Protein 5KRB (pdb70)

Sequence (156 aa):
QRTCLICGDRATGLHYGIISCEGCKGFFKRSISNKRVYRCSRDKNCVMSRKQRNRCQYCRLLKCLQMGMNRKAITCLICGDRATGLHYGIISCEGCKGFFKRSISNKRVYRCSRDKNCVMSRKQRNRCQYCRLLKCLQMGMNRKAIREDGMPGGRN

Solvent-accessible surface area: 10874 Å² total; per-residue (Å²): 180,169,79,4,75,4,9,45,29,149,16,76,33,121,31,55,51,18,18,0,3,90,27,0,71,19,9,0,85,141,2,24,44,100,176,131,146,28,216,14,109,182,113,107,124,33,94,28,34,101,116,75,17,74,175,12,91,56,8,9,23,53,63,0,62,132,73,40,6,76,124,178,74,84,110,6,84,3,8,51,34,199,20,84,29,126,29,47,58,20,62,0,5,88,28,0,71,20,9,0,84,137,2,26,48,94,179,114,142,34,200,11,82,142,128,134,127,31,103,21,37,137,156,61,31,115,161,8,87,56,8,10,26,88,55,0,68,131,59,40,7,68,148,181,26,18,89,171,85,58,22,95,54,64,231,162

Secondary structure (DSSP, 8-state):
--B-TTT-PBP-SEETTEE--HHHHHHHHHHHHTT-----SS-S----STTTGGG-HHHHHHHHHHHT--GGG-/--TTT-SPP-EEETTEEE-HHHHHHHHHHHHTT-----SSSS-----TTTGGG-HHHHHHHHHHHT--GGGS-SS---SS--

Organism: Mus musculus (NCBI:txid10090)

Radius of gyration: 20.78 Å; Cα contacts (8 Å, |Δi|>4): 211; chains: 2; bounding box: 50×29×51 Å

GO terms:
  GO:0001228 DNA-binding transcription activator activity, RNA polymerase II-specific (F, IDA)
  GO:0045944 positive regulation of transcription by RNA polymerase II (P, IDA)
  GO:0000978 RNA polymerase II cis-regulatory region sequence-specific DNA binding (F, IMP)
  GO:0001228 DNA-binding transcription activator activity, RNA polymerase II-specific (F, IMP)
  GO:0005515 protein binding (F, IPI)
  GO:0001217 DNA-binding transcription repressor activity (F, IDA)
  GO:2000741 positive regulation of mesenchymal stem cell differentiation (P, IDA)
  GO:0000122 negative regulation of transcription by RNA polymerase II (P, IDA)
  GO:0000978 RNA polymerase II cis-regulatory region sequence-specific DNA binding (F, IDA)
  GO:0005667 transcription regulator complex (C, IDA)
  GO:0000122 negative regulation of transcription by RNA polymerase II (P, IMP)
  GO:0042803 protein homodimerization activity (F, IDA)
  GO:0043565 sequence-specific DNA binding (F, IDA)
  GO:0007276 gamete generation (P, IEP)

Nearest PDB structures (foldseek):
  5krb-assembly1_B  TM=1.014E+00  e=1.081E-17  Mus musculus
  4cn2-assembly1_D  TM=9.896E-01  e=3.817E-12  Homo sapiens
  1by4-assembly2_D  TM=9.744E-01  e=3.540E-12  Homo sapiens
  8ifo-assembly1_A  TM=9.862E-01  e=1.041E-10  Homo sapiens
  3g6u-assembly1_B  TM=9.651E-01  e=2.982E-10  Rattus norvegicus

Structure (mmCIF, N/CA/C/O backbone):
data_5KRB
#
_entry.id   5KRB
#
_cell.length_a   53.649
_cell.length_b   69.469
_cell.length_c   84.536
_cell.angle_alpha   90.000
_cell.angle_beta   90.000
_cell.angle_gamma   90.000
#
_symmetry.space_group_name_H-M   'P 21 21 21'
#
loop_
_entity.id
_entity.type
_entity.pdbx_description
1 polymer "DNA (5'-D(*AP*GP*AP*GP*GP*TP*CP*AP*AP*GP*GP*CP*TP*AP*GP*A)-3')"
2 polymer 'Nuclear receptor subfamily 6 group A member 1'
3 polymer "DNA (5'-D(*TP*CP*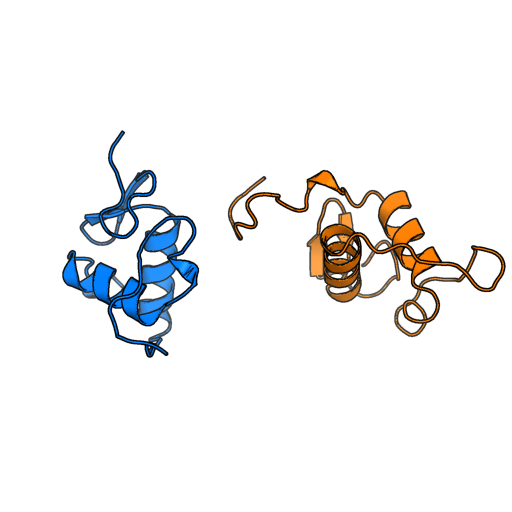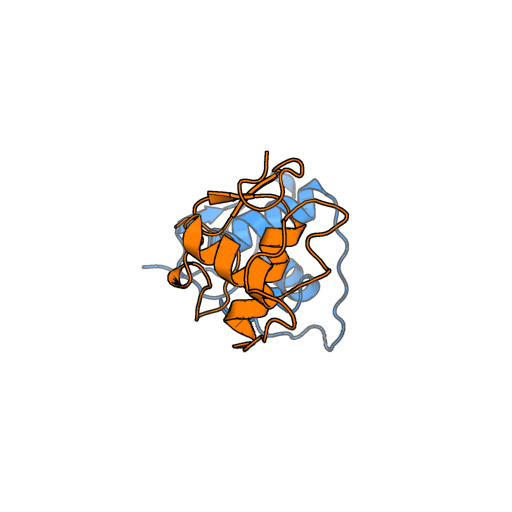TP*AP*GP*CP*CP*TP*TP*GP*AP*CP*CP*TP*CP*T)-3')"
4 non-polymer 'ZINC ION'
5 water water
#
loop_
_atom_site.group_PDB
_atom_site.id
_atom_site.type_symbol
_atom_site.label_atom_id
_atom_site.label_alt_id
_atom_site.label_comp_id
_atom_site.label_asym_id
_atom_site.label_entity_id
_atom_site.label_seq_id
_atom_site.pdbx_PDB_ins_code
_atom_site.Cartn_x
_atom_site.Cartn_y
_atom_site.Cartn_z
_atom_site.occupancy
_atom_site.B_iso_or_equiv
_atom_site.auth_seq_id
_atom_site.auth_comp_id
_atom_site.auth_asym_id
_atom_site.auth_atom_id
_atom_site.pdbx_PDB_model_num
ATOM 514 N N . GLN B 2 1 ? -6.687 -6.478 7.188 1.00 86.10 72 GLN B N 1
ATOM 515 C CA . GLN B 2 1 ? -5.235 -6.613 7.175 1.00 84.57 72 GLN B CA 1
ATOM 516 C C . GLN B 2 1 ? -4.677 -6.073 5.865 1.00 77.06 72 GLN B C 1
ATOM 517 O O . GLN B 2 1 ? -4.033 -6.796 5.103 1.00 72.94 72 GLN B O 1
ATOM 530 N N . ARG B 2 2 ? -4.928 -4.794 5.614 1.00 69.18 73 ARG B N 1
ATOM 531 C CA . ARG B 2 2 ? -4.545 -4.155 4.366 1.00 66.90 73 ARG B CA 1
ATOM 532 C C . ARG B 2 2 ? -3.152 -3.541 4.486 1.00 63.47 73 ARG B C 1
ATOM 533 O O . ARG B 2 2 ? -2.621 -3.350 5.584 1.00 61.12 73 ARG B O 1
ATOM 554 N N . THR B 2 3 ? -2.558 -3.235 3.333 1.00 59.05 74 THR B N 1
ATOM 555 C CA . THR B 2 3 ? -1.151 -2.872 3.247 1.00 53.35 74 THR B CA 1
ATOM 556 C C . THR B 2 3 ? -0.976 -1.450 2.727 1.00 52.18 74 THR B C 1
ATOM 557 O O . THR B 2 3 ? -1.794 -0.942 1.954 1.00 51.17 74 THR B O 1
ATOM 568 N N . CYS B 2 4 ? 0.115 -0.821 3.159 1.00 47.35 75 CYS B N 1
ATOM 569 C CA . CYS B 2 4 ? 0.456 0.523 2.712 1.00 42.02 75 CYS B CA 1
ATOM 570 C C . CYS B 2 4 ? 0.770 0.516 1.220 1.00 44.25 75 CYS B C 1
ATOM 571 O O . CYS B 2 4 ? 1.562 -0.304 0.746 1.00 42.07 75 CYS B O 1
ATOM 578 N N . LEU B 2 5 ? 0.141 1.428 0.475 1.00 43.49 76 LEU B N 1
ATOM 579 C CA . LEU B 2 5 ? 0.377 1.498 -0.961 1.00 49.80 76 LEU B CA 1
ATOM 580 C C . LEU B 2 5 ? 1.782 1.974 -1.302 1.00 45.84 76 LEU B C 1
ATOM 581 O O . LEU B 2 5 ? 2.176 1.894 -2.470 1.00 48.53 76 LEU B O 1
ATOM 597 N N . ILE B 2 6 ? 2.544 2.454 -0.321 1.00 44.45 77 ILE B N 1
ATOM 598 C CA . ILE B 2 6 ? 3.884 2.971 -0.570 1.00 45.41 77 ILE B CA 1
ATOM 599 C C . ILE B 2 6 ? 4.905 1.863 -0.351 1.00 48.60 77 ILE B C 1
ATOM 600 O O . ILE B 2 6 ? 5.634 1.484 -1.275 1.00 48.21 77 ILE B O 1
ATOM 616 N N . CYS B 2 7 ? 4.953 1.330 0.870 1.00 48.28 78 CYS B N 1
ATOM 617 C CA . CYS B 2 7 ? 6.008 0.419 1.294 1.00 46.18 78 CYS B CA 1
ATOM 618 C C . CYS B 2 7 ? 5.515 -0.991 1.589 1.00 48.39 78 CYS B C 1
ATOM 619 O O . CYS B 2 7 ? 6.330 -1.856 1.930 1.00 46.59 78 CYS B O 1
ATOM 626 N N . GLY B 2 8 ? 4.212 -1.248 1.484 1.00 46.19 79 GLY B N 1
ATOM 627 C CA . GLY B 2 8 ? 3.669 -2.557 1.778 1.00 49.73 79 GLY B CA 1
ATOM 628 C C . GLY B 2 8 ? 3.538 -2.884 3.249 1.00 51.11 79 GLY B C 1
ATOM 629 O O . GLY B 2 8 ? 2.992 -3.944 3.583 1.00 50.33 79 GLY B O 1
ATOM 633 N N . ASP B 2 9 ? 4.019 -2.020 4.139 1.00 48.23 80 ASP B N 1
ATOM 634 C CA . ASP B 2 9 ? 3.897 -2.252 5.568 1.00 50.54 80 ASP B CA 1
ATOM 635 C C . ASP B 2 9 ? 2.424 -2.225 5.981 1.00 53.39 80 ASP B C 1
ATOM 636 O O . ASP B 2 9 ? 1.544 -1.803 5.224 1.00 49.89 80 ASP B O 1
ATOM 645 N N . ARG B 2 10 ? 2.157 -2.690 7.200 1.00 53.36 81 ARG B N 1
ATOM 646 C CA . ARG B 2 10 ? 0.788 -2.731 7.697 1.00 55.95 81 ARG B CA 1
ATOM 647 C C . ARG B 2 10 ? 0.184 -1.334 7.700 1.00 54.24 81 ARG B C 1
ATOM 648 O O . ARG B 2 10 ? 0.800 -0.376 8.177 1.00 53.44 81 ARG B O 1
ATOM 669 N N . ALA B 2 11 ? -1.029 -1.222 7.170 1.00 52.50 82 ALA B N 1
ATOM 670 C CA . ALA B 2 11 ? -1.715 0.055 7.054 1.00 52.98 82 ALA B CA 1
ATOM 671 C C . ALA B 2 11 ? -2.737 0.218 8.172 1.00 61.53 82 ALA B C 1
ATOM 672 O O . ALA B 2 11 ? -3.337 -0.753 8.641 1.00 62.89 82 ALA B O 1
ATOM 679 N N . THR B 2 12 ? -2.940 1.471 8.583 1.00 60.25 83 THR B N 1
ATOM 680 C CA . THR B 2 12 ? -3.774 1.803 9.733 1.00 65.85 83 THR B CA 1
ATOM 681 C C . THR B 2 12 ? -4.990 2.636 9.341 1.00 62.55 83 THR B C 1
ATOM 682 O O . THR B 2 12 ? -5.571 3.316 10.192 1.00 66.07 83 THR B O 1
ATOM 693 N N . GLY B 2 13 ? -5.387 2.593 8.078 1.00 62.22 84 GLY B N 1
ATOM 694 C CA . GLY B 2 13 ? -6.442 3.435 7.553 1.00 57.31 84 GLY B CA 1
ATOM 695 C C . GLY B 2 13 ? -5.918 4.338 6.457 1.00 56.37 84 GLY B C 1
ATOM 696 O O . GLY B 2 13 ? -4.800 4.178 5.958 1.00 52.89 84 GLY B O 1
ATOM 700 N N . LEU B 2 14 ? -6.745 5.309 6.081 1.00 56.17 85 LEU B N 1
ATOM 701 C CA . LEU B 2 14 ? -6.396 6.243 5.021 1.00 55.00 85 LEU B CA 1
ATOM 702 C C . LEU B 2 14 ? -5.759 7.496 5.605 1.00 55.02 85 LEU B C 1
ATOM 703 O O . LEU B 2 14 ? -6.155 7.971 6.673 1.00 52.44 85 LEU B O 1
ATOM 719 N N . HIS B 2 15 ? -4.764 8.023 4.896 1.00 50.21 86 HIS B N 1
ATOM 720 C CA . HIS B 2 15 ? -4.043 9.215 5.327 1.00 51.66 86 HIS B CA 1
ATOM 721 C C . HIS B 2 15 ? -3.715 10.048 4.100 1.00 54.05 86 HIS B C 1
ATOM 722 O O . HIS B 2 15 ? -3.024 9.576 3.192 1.00 51.92 86 HIS B O 1
ATOM 736 N N . TYR B 2 16 ? -4.220 11.281 4.072 1.00 55.53 87 TYR B N 1
ATOM 737 C CA . TYR B 2 16 ? -3.961 12.212 2.976 1.00 55.10 87 TYR B CA 1
ATOM 738 C C . TYR B 2 16 ? -4.431 11.655 1.635 1.00 53.29 87 TYR B C 1
ATOM 739 O O . TYR B 2 16 ? -3.891 12.005 0.583 1.00 55.55 87 TYR B O 1
ATOM 757 N N . GLY B 2 17 ? -5.438 10.782 1.665 1.00 51.89 88 GLY B N 1
ATOM 758 C CA . GLY B 2 17 ? -6.070 10.307 0.450 1.00 55.39 88 GLY B CA 1
ATOM 759 C C . GLY B 2 17 ? -6.065 8.801 0.281 1.00 55.38 88 GLY B C 1
ATOM 760 O O . GLY B 2 17 ? -7.035 8.234 -0.232 1.00 48.69 88 GLY B O 1
ATOM 764 N N . ILE B 2 18 ? -4.991 8.137 0.707 1.00 51.44 89 ILE B N 1
ATOM 765 C CA . ILE B 2 18 ? -4.783 6.731 0.386 1.00 48.95 89 ILE B CA 1
ATOM 766 C C . ILE B 2 18 ? -4.429 5.946 1.641 1.00 50.00 89 ILE B C 1
ATOM 767 O O . ILE B 2 18 ? -3.872 6.482 2.605 1.00 46.33 89 ILE B O 1
ATOM 783 N N . ILE B 2 19 ? -4.758 4.653 1.612 1.00 48.11 90 ILE B N 1
ATOM 784 C CA . ILE B 2 19 ? -4.318 3.734 2.653 1.00 46.34 90 ILE B CA 1
ATOM 785 C C . ILE B 2 19 ? -2.801 3.782 2.753 1.00 53.88 90 ILE B C 1
ATOM 786 O O . ILE B 2 19 ? -2.092 3.749 1.739 1.00 46.01 90 ILE B O 1
ATOM 802 N N . SER B 2 20 ? -2.294 3.857 3.979 1.00 48.88 91 SER B N 1
ATOM 803 C CA . SER B 2 20 ? -0.858 3.974 4.204 1.00 50.12 91 SER B CA 1
ATOM 804 C C . SER B 2 20 ? -0.567 3.673 5.668 1.00 48.27 91 SER B C 1
ATOM 805 O O . SER B 2 20 ? -1.477 3.566 6.495 1.00 49.66 91 SER B O 1
ATOM 813 N N . CYS B 2 21 ? 0.720 3.535 5.973 1.00 46.01 92 CYS B N 1
ATOM 814 C CA . CYS B 2 21 ? 1.183 3.251 7.322 1.00 45.14 92 CYS B CA 1
ATOM 815 C C . CYS B 2 21 ? 1.477 4.549 8.071 1.00 43.20 92 CYS B C 1
ATOM 816 O O . CYS B 2 21 ? 1.481 5.643 7.502 1.00 42.48 92 CYS B O 1
ATOM 823 N N . GLU B 2 22 ? 1.728 4.415 9.376 1.00 43.61 93 GLU B N 1
ATOM 824 C CA . GLU B 2 22 ? 2.046 5.585 10.188 1.00 46.14 93 GLU B CA 1
ATOM 825 C C . GLU B 2 22 ? 3.349 6.232 9.742 1.00 40.33 93 GLU B C 1
ATOM 826 O O . GLU B 2 22 ? 3.486 7.459 9.803 1.00 38.12 93 GLU B O 1
ATOM 838 N N . GLY B 2 23 ? 4.312 5.431 9.285 1.00 41.86 94 GLY B N 1
ATOM 839 C CA . GLY B 2 23 ? 5.569 5.995 8.822 1.00 44.23 94 GLY B CA 1
ATOM 840 C C . GLY B 2 23 ? 5.387 6.886 7.609 1.00 41.83 94 GLY B C 1
ATOM 841 O O . GLY B 2 23 ? 5.817 8.042 7.598 1.00 38.24 94 GLY B O 1
ATOM 845 N N . CYS B 2 24 ? 4.738 6.361 6.569 1.00 37.98 95 CYS B N 1
ATOM 846 C CA . CYS B 2 24 ? 4.545 7.150 5.358 1.00 44.36 95 CYS B CA 1
ATOM 847 C C . CYS B 2 24 ? 3.583 8.308 5.597 1.00 43.47 95 CYS B C 1
ATOM 848 O O . CYS B 2 24 ? 3.744 9.377 4.998 1.00 45.11 95 CYS B O 1
ATOM 855 N N . LYS B 2 25 ? 2.593 8.123 6.473 1.00 43.58 96 LYS B N 1
ATOM 856 C CA . LYS B 2 25 ? 1.773 9.246 6.915 1.00 47.19 96 LYS B CA 1
ATOM 857 C C . LYS B 2 25 ? 2.645 10.351 7.497 1.00 45.75 96 LYS B C 1
ATOM 858 O O . LYS B 2 25 ? 2.565 11.511 7.076 1.00 47.63 96 LYS B O 1
ATOM 877 N N . GLY B 2 26 ? 3.479 10.007 8.479 1.00 44.67 97 GLY B N 1
ATOM 878 C CA . GLY B 2 26 ? 4.336 11.007 9.092 1.00 44.49 97 GLY B CA 1
ATOM 879 C C . GLY B 2 26 ? 5.353 11.575 8.122 1.00 39.86 97 GLY B C 1
ATOM 880 O O . GLY B 2 26 ? 5.630 12.776 8.131 1.00 41.92 97 GLY B O 1
ATOM 884 N N . PHE B 2 27 ? 5.921 10.721 7.269 1.00 42.18 98 PHE B N 1
ATOM 885 C CA . PHE B 2 27 ? 6.914 11.188 6.307 1.00 43.31 98 PHE B CA 1
ATOM 886 C C . PHE B 2 27 ? 6.312 12.214 5.356 1.00 43.35 98 PHE B C 1
ATOM 887 O O . PHE B 2 27 ? 6.904 13.270 5.105 1.00 43.52 98 PHE B O 1
ATOM 904 N N . PHE B 2 28 ? 5.130 11.917 4.813 1.00 44.62 99 PHE B N 1
ATOM 905 C CA . PHE B 2 28 ? 4.496 12.843 3.881 1.00 44.96 99 PHE B CA 1
ATOM 906 C C . PHE B 2 28 ? 4.159 14.161 4.565 1.00 46.27 99 PHE B C 1
ATOM 907 O O . PHE B 2 28 ? 4.403 15.238 4.009 1.00 43.93 99 PHE B O 1
ATOM 924 N N . LYS B 2 29 ? 3.609 14.096 5.779 1.00 44.82 100 LYS B N 1
ATOM 925 C CA . LYS B 2 29 ? 3.269 15.312 6.512 1.00 46.18 100 LYS B CA 1
ATOM 926 C C . LYS B 2 29 ? 4.488 16.207 6.699 1.00 49.27 100 LYS B C 1
ATOM 927 O O . LYS B 2 29 ? 4.407 17.426 6.513 1.00 47.55 100 LYS B O 1
ATOM 946 N N . ARG B 2 30 ? 5.629 15.620 7.068 1.00 47.35 101 ARG B N 1
ATOM 947 C CA . ARG B 2 30 ? 6.826 16.418 7.318 1.00 49.66 101 ARG B CA 1
ATOM 948 C C . ARG B 2 30 ? 7.405 16.975 6.023 1.00 51.40 101 ARG B C 1
ATOM 949 O O . ARG B 2 30 ? 7.890 18.112 5.993 1.00 52.81 101 ARG B O 1
ATOM 970 N N . SER B 2 31 ? 7.371 16.190 4.945 1.00 48.75 102 SER B N 1
ATOM 971 C CA . SER B 2 31 ? 7.929 16.650 3.678 1.00 53.44 102 SER B CA 1
ATOM 972 C C . SER B 2 31 ? 7.162 17.850 3.138 1.00 54.47 102 SER B C 1
ATOM 973 O O . SER B 2 31 ? 7.762 18.792 2.606 1.00 58.07 102 SER B O 1
ATOM 981 N N . ILE B 2 32 ? 5.836 17.839 3.267 1.00 54.51 103 ILE B N 1
ATOM 982 C CA . ILE B 2 32 ? 5.020 18.916 2.715 1.00 57.50 103 ILE B CA 1
ATOM 983 C C . ILE B 2 32 ? 5.047 20.135 3.630 1.00 60.73 103 ILE B C 1
ATOM 984 O O . ILE B 2 32 ? 5.267 21.264 3.177 1.00 59.74 103 ILE B O 1
ATOM 1000 N N . SER B 2 33 ? 4.823 19.927 4.930 1.00 58.30 104 SER B N 1
ATOM 1001 C CA . SER B 2 33 ? 4.752 21.052 5.858 1.00 60.58 104 SER B CA 1
ATOM 1002 C C . SER B 2 33 ? 6.036 21.872 5.840 1.00 63.49 104 SER B C 1
ATOM 1003 O O . SER B 2 33 ? 5.993 23.106 5.918 1.00 68.84 104 SER B O 1
ATOM 1011 N N . ASN B 2 34 ? 7.186 21.209 5.736 1.00 61.86 105 ASN B N 1
ATOM 1012 C CA . ASN B 2 34 ? 8.477 21.882 5.748 1.00 64.18 105 ASN B CA 1
ATOM 1013 C C . ASN B 2 34 ? 9.040 22.102 4.350 1.00 63.35 105 ASN B C 1
ATOM 1014 O O . ASN B 2 34 ? 10.182 22.552 4.217 1.00 63.69 105 ASN B O 1
ATOM 1025 N N . LYS B 2 35 ? 8.271 21.787 3.307 1.00 64.25 106 LYS B N 1
ATOM 1026 C CA . LYS B 2 35 ? 8.649 22.102 1.929 1.00 67.66 106 LYS B CA 1
ATOM 1027 C C . LYS B 2 35 ? 10.022 21.521 1.591 1.00 64.68 106 LYS B C 1
ATOM 1028 O O . LYS B 2 35 ? 10.878 22.183 1.001 1.00 67.86 106 LYS B O 1
ATOM 1047 N N . ARG B 2 36 ? 10.226 20.262 1.971 1.00 62.98 107 ARG B N 1
ATOM 1048 C CA . ARG B 2 36 ? 11.493 19.590 1.725 1.00 61.83 107 ARG B CA 1
ATOM 1049 C C . ARG B 2 36 ? 11.614 19.199 0.259 1.00 59.12 107 ARG B C 1
ATOM 1050 O O . ARG B 2 36 ? 10.650 18.735 -0.358 1.00 56.82 107 ARG B O 1
ATOM 1071 N N . VAL B 2 37 ? 12.806 19.395 -0.298 1.00 60.51 108 VAL B N 1
ATOM 1072 C CA . VAL B 2 37 ? 13.125 18.984 -1.660 1.00 53.94 108 VAL B CA 1
ATOM 1073 C C . VAL B 2 37 ? 14.229 17.942 -1.558 1.00 56.78 108 VAL B C 1
ATOM 1074 O O . VAL B 2 37 ? 15.363 18.264 -1.181 1.00 55.14 108 VAL B O 1
ATOM 1087 N N . TYR B 2 38 ? 13.901 16.698 -1.882 1.00 56.18 109 TYR B N 1
ATOM 1088 C CA . TYR B 2 38 ? 14.855 15.602 -1.833 1.00 50.07 109 TYR B CA 1
ATOM 1089 C C . TYR B 2 38 ? 15.432 15.344 -3.218 1.00 55.99 109 TYR B C 1
ATOM 1090 O O . TYR B 2 38 ? 14.895 15.787 -4.237 1.00 50.33 109 TYR B O 1
ATOM 1108 N N . ARG B 2 39 ? 16.539 14.609 -3.242 1.00 47.43 110 ARG B N 1
ATOM 1109 C CA . ARG B 2 39 ? 17.153 14.186 -4.488 1.00 55.58 110 ARG B CA 1
ATOM 1110 C C . ARG B 2 39 ? 17.677 12.770 -4.315 1.00 54.65 110 ARG B C 1
ATOM 1111 O O . ARG B 2 39 ? 18.285 12.447 -3.291 1.00 54.55 110 ARG B O 1
ATOM 1132 N N . CYS B 2 40 ? 17.426 11.927 -5.311 1.00 51.00 111 CYS B N 1
ATOM 1133 C CA . CYS B 2 40 ? 17.902 10.552 -5.272 1.00 55.46 111 CYS B CA 1
ATOM 1134 C C . CYS B 2 40 ? 19.393 10.512 -5.578 1.00 63.60 111 CYS B C 1
ATOM 1135 O O . CYS B 2 40 ? 19.846 11.067 -6.584 1.00 65.09 111 CYS B O 1
ATOM 1142 N N . SER B 2 41 ? 20.155 9.858 -4.706 1.00 63.48 112 SER B N 1
ATOM 1143 C CA . SER B 2 41 ? 21.583 9.673 -4.921 1.00 66.02 112 SER B CA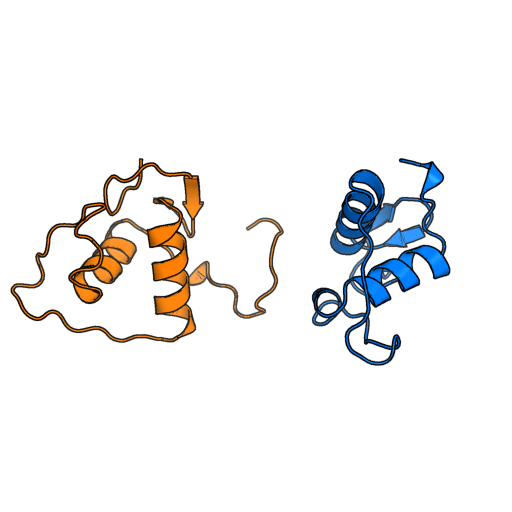 1
ATOM 1144 C C . SER B 2 41 ? 21.886 8.523 -5.871 1.00 67.86 112 SER B C 1
ATOM 1145 O O . SER B 2 41 ? 23.060 8.181 -6.048 1.00 75.83 112 SER B O 1
ATOM 1153 N N . ARG B 2 42 ? 20.863 7.925 -6.483 1.00 65.97 113 ARG B N 1
ATOM 1154 C CA . ARG B 2 42 ? 21.053 6.729 -7.294 1.00 68.56 113 ARG B CA 1
ATOM 1155 C C . ARG B 2 42 ? 20.282 6.830 -8.608 1.00 66.58 113 ARG B C 1
ATOM 1156 O O . ARG B 2 42 ? 20.569 7.713 -9.424 1.00 69.42 113 ARG B O 1
ATOM 1177 N N . ASP B 2 43 ? 19.300 5.950 -8.828 1.00 65.89 114 ASP B N 1
ATOM 1178 C CA . ASP B 2 43 ? 18.664 5.812 -10.135 1.00 66.99 114 ASP B CA 1
ATOM 1179 C C . ASP B 2 43 ? 17.162 6.083 -10.101 1.00 69.49 114 ASP B C 1
ATOM 1180 O O . ASP B 2 43 ? 16.442 5.652 -11.007 1.00 63.57 114 ASP 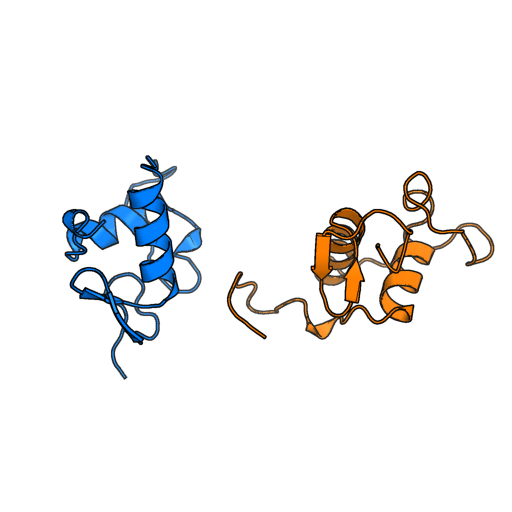B O 1
ATOM 1189 N N . LYS B 2 44 ? 16.668 6.789 -9.084 1.00 66.41 115 LYS B N 1
ATOM 1190 C CA . LYS B 2 44 ? 15.252 7.142 -8.985 1.00 61.92 115 LYS B CA 1
ATOM 1191 C C . LYS B 2 44 ? 14.343 5.914 -8.984 1.00 60.10 115 LYS B C 1
ATOM 1192 O O . LYS B 2 44 ? 13.148 6.025 -9.277 1.00 62.00 115 LYS B O 1
ATOM 1211 N N . ASN B 2 45 ? 14.878 4.739 -8.658 1.00 59.12 116 ASN B N 1
ATOM 1212 C CA . ASN B 2 45 ? 14.114 3.495 -8.667 1.00 61.06 116 ASN B CA 1
ATOM 1213 C C . ASN B 2 45 ? 14.369 2.701 -7.395 1.00 57.55 116 ASN B C 1
ATOM 1214 O O . ASN B 2 45 ? 14.422 1.468 -7.408 1.00 58.70 116 ASN B O 1
ATOM 1225 N N . CYS B 2 46 ? 14.525 3.395 -6.272 1.00 58.15 117 CYS B N 1
ATOM 1226 C CA . CYS B 2 46 ? 14.884 2.731 -5.029 1.00 56.52 117 CYS B CA 1
ATOM 1227 C C . CYS B 2 46 ? 13.718 1.910 -4.487 1.00 53.00 117 CYS B C 1
ATOM 1228 O O . CYS B 2 46 ? 12.545 2.233 -4.694 1.00 52.06 117 CYS B O 1
ATOM 1235 N N . VAL B 2 47 ? 14.061 0.829 -3.784 1.00 55.82 118 VAL B N 1
ATOM 1236 C CA . VAL B 2 47 ? 13.057 -0.067 -3.225 1.00 55.62 118 VAL B CA 1
ATOM 1237 C C . VAL B 2 47 ? 12.299 0.635 -2.105 1.00 55.40 118 VAL B C 1
ATOM 1238 O O . VAL B 2 47 ? 12.858 1.438 -1.343 1.00 50.79 118 VAL B O 1
ATOM 1251 N N . MET B 2 48 ? 11.010 0.321 -1.996 1.00 50.64 119 MET B N 1
ATOM 1252 C CA . MET B 2 48 ? 10.144 0.849 -0.944 1.00 50.29 119 MET B CA 1
ATOM 1253 C C . MET B 2 48 ? 9.593 -0.329 -0.148 1.00 53.58 119 MET B C 1
ATOM 1254 O O . MET B 2 48 ? 8.650 -1.000 -0.581 1.00 53.46 119 MET B O 1
ATOM 1268 N N . SER B 2 49 ? 10.199 -0.579 1.010 1.00 51.19 120 SER B N 1
ATOM 1269 C CA . SER B 2 49 ? 9.738 -1.588 1.950 1.00 50.38 120 SER B CA 1
ATOM 1270 C C . SER B 2 49 ? 9.912 -1.032 3.356 1.00 52.78 120 SER B C 1
ATOM 1271 O O . SER B 2 49 ? 10.465 0.053 3.550 1.00 46.92 120 SER B O 1
ATOM 1279 N N . ARG B 2 50 ? 9.437 -1.786 4.350 1.00 52.55 121 ARG B N 1
ATOM 1280 C CA . ARG B 2 50 ? 9.582 -1.338 5.732 1.00 54.22 121 ARG B CA 1
ATOM 1281 C C . ARG B 2 50 ? 11.050 -1.170 6.103 1.00 54.45 121 ARG B C 1
ATOM 1282 O O . ARG B 2 50 ? 11.407 -0.260 6.860 1.00 54.96 121 ARG B O 1
ATOM 1303 N N . LYS B 2 51 ? 11.916 -2.034 5.579 1.00 56.81 122 LYS B N 1
ATOM 1304 C CA . LYS B 2 51 ? 13.324 -2.038 5.952 1.00 59.88 122 LYS B CA 1
ATOM 1305 C C . LYS B 2 51 ? 14.181 -1.114 5.098 1.00 58.63 122 LYS B C 1
ATOM 1306 O O . LYS B 2 51 ? 15.317 -0.823 5.486 1.00 63.10 122 LYS B O 1
ATOM 1325 N N . GLN B 2 52 ? 13.673 -0.642 3.958 1.00 55.42 123 GLN B N 1
ATOM 1326 C CA . GLN B 2 52 ? 14.480 0.138 3.032 1.00 58.60 123 GLN B CA 1
ATOM 1327 C C . GLN B 2 52 ? 13.866 1.481 2.661 1.00 51.83 123 GLN B C 1
ATOM 1328 O O . GLN B 2 52 ? 14.501 2.249 1.930 1.00 43.96 123 GLN B O 1
ATOM 1342 N N . ARG B 2 53 ? 12.664 1.795 3.150 1.00 49.52 124 ARG B N 1
ATOM 1343 C CA . ARG B 2 53 ? 12.011 3.047 2.776 1.00 45.74 124 ARG B CA 1
ATOM 1344 C C . ARG B 2 53 ? 12.805 4.266 3.235 1.00 47.76 124 ARG B C 1
ATOM 1345 O O . ARG B 2 53 ? 12.817 5.291 2.544 1.00 47.56 124 ARG B O 1
ATOM 1366 N N . ASN B 2 54 ? 13.470 4.179 4.390 1.00 38.88 125 ASN B N 1
ATOM 1367 C CA . ASN B 2 54 ? 14.226 5.305 4.930 1.00 44.14 125 ASN B CA 1
ATOM 1368 C C . ASN B 2 54 ? 15.546 5.543 4.210 1.00 47.90 125 ASN B C 1
ATOM 1369 O O . ASN B 2 54 ? 16.255 6.490 4.567 1.00 49.99 125 ASN B O 1
ATOM 1380 N N . ARG B 2 55 ? 15.893 4.728 3.218 1.00 52.72 126 ARG B N 1
ATOM 1381 C CA . ARG B 2 55 ? 17.170 4.849 2.527 1.00 54.53 126 ARG B CA 1
ATOM 1382 C C . ARG B 2 55 ? 17.110 5.770 1.315 1.00 52.63 126 ARG B C 1
ATOM 1383 O O . ARG B 2 55 ? 18.152 6.028 0.703 1.00 49.13 126 ARG B O 1
ATOM 1404 N N . CYS B 2 56 ? 15.927 6.276 0.951 1.00 46.38 127 CYS B N 1
ATOM 1405 C CA . CYS B 2 56 ? 15.834 7.259 -0.129 1.00 47.14 127 CYS B CA 1
ATOM 1406 C C . CYS B 2 56 ? 14.554 8.069 0.076 1.00 44.36 127 CYS B C 1
ATOM 1407 O O . CYS B 2 56 ? 13.458 7.589 -0.228 1.00 44.86 127 CYS B O 1
ATOM 1414 N N . GLN B 2 57 ? 14.713 9.300 0.564 1.00 38.31 128 GLN B N 1
ATOM 1415 C CA . GLN B 2 57 ? 13.561 10.163 0.792 1.00 47.49 128 GLN B CA 1
ATOM 1416 C C . GLN B 2 57 ? 12.912 10.579 -0.524 1.00 48.16 128 GLN B C 1
ATOM 1417 O O . GLN B 2 57 ? 11.683 10.685 -0.611 1.00 37.69 128 GLN B O 1
ATOM 1431 N N . TYR B 2 58 ? 13.720 10.815 -1.559 1.00 42.21 129 TYR B N 1
ATOM 1432 C CA . TYR B 2 58 ? 13.174 11.268 -2.835 1.00 46.81 129 TYR B CA 1
ATOM 1433 C C . TYR B 2 58 ? 12.219 10.238 -3.423 1.00 43.31 129 TYR B C 1
ATOM 1434 O O . TYR B 2 58 ? 11.095 10.570 -3.819 1.00 41.15 129 TYR B O 1
ATOM 1452 N N . CYS B 2 59 ? 12.655 8.979 -3.503 1.00 38.39 130 CYS B N 1
ATOM 1453 C CA . CYS B 2 59 ? 11.806 7.943 -4.079 1.00 41.71 130 CYS B CA 1
ATOM 1454 C C . CYS B 2 59 ? 10.587 7.669 -3.209 1.00 44.00 130 CYS B C 1
ATOM 1455 O O . CYS B 2 59 ? 9.521 7.324 -3.732 1.00 39.97 130 CYS B O 1
ATOM 1462 N N . ARG B 2 60 ? 10.719 7.815 -1.889 1.00 40.87 131 ARG B N 1
ATOM 1463 C CA . ARG B 2 60 ? 9.573 7.626 -1.008 1.00 44.07 131 ARG B CA 1
ATOM 1464 C C . ARG B 2 60 ? 8.511 8.688 -1.268 1.00 40.44 131 ARG B C 1
ATOM 1465 O O . ARG B 2 60 ? 7.330 8.370 -1.442 1.00 42.00 131 ARG B O 1
ATOM 1486 N N . LEU B 2 61 ? 8.919 9.958 -1.314 1.00 39.07 132 LEU B N 1
ATOM 1487 C CA . LEU B 2 61 ? 7.968 11.030 -1.589 1.00 44.36 132 LEU B CA 1
ATOM 1488 C C . LEU B 2 61 ? 7.370 10.889 -2.982 1.00 44.95 132 LEU B C 1
ATOM 1489 O O . LEU B 2 61 ? 6.163 11.081 -3.170 1.00 47.43 132 LEU B O 1
ATOM 1505 N N . LEU B 2 62 ? 8.200 10.558 -3.973 1.00 41.65 133 LEU B N 1
ATOM 1506 C CA . LEU B 2 62 ? 7.703 10.363 -5.332 1.00 46.41 133 LEU B CA 1
ATOM 1507 C C . LEU B 2 62 ? 6.605 9.308 -5.359 1.00 48.12 133 LEU B C 1
ATOM 1508 O O . LEU B 2 62 ? 5.560 9.495 -5.993 1.00 46.30 133 LEU B O 1
ATOM 1524 N N . LYS B 2 63 ? 6.826 8.188 -4.668 1.00 44.46 134 LYS B N 1
ATOM 1525 C CA . LYS B 2 63 ? 5.802 7.154 -4.574 1.00 42.70 134 LYS B CA 1
ATOM 1526 C C . LYS B 2 63 ? 4.533 7.704 -3.932 1.00 46.66 134 LYS B C 1
ATOM 1527 O O . LYS B 2 63 ? 3.425 7.492 -4.438 1.00 48.02 134 LYS B O 1
ATOM 1546 N N . CYS B 2 64 ? 4.678 8.421 -2.813 1.00 46.53 135 CYS B N 1
ATOM 1547 C CA . CYS B 2 64 ? 3.521 9.000 -2.135 1.00 44.60 135 CYS B CA 1
ATOM 1548 C C . CYS B 2 64 ? 2.655 9.796 -3.104 1.00 51.19 135 CYS B C 1
ATOM 1549 O O . CYS B 2 64 ? 1.437 9.601 -3.177 1.00 48.11 135 CYS B O 1
ATOM 1557 N N . LEU B 2 65 ? 3.274 10.705 -3.859 1.00 47.08 136 LEU B N 1
ATOM 1558 C CA . LEU B 2 65 ? 2.517 11.533 -4.792 1.00 51.09 136 LEU B CA 1
ATOM 1559 C C . LEU B 2 65 ? 1.952 10.701 -5.936 1.00 49.01 136 LEU B C 1
ATOM 1560 O O . LEU B 2 65 ? 0.784 10.862 -6.310 1.00 49.94 136 LEU B O 1
ATOM 1576 N N . GLN B 2 66 ? 2.760 9.802 -6.502 1.00 48.35 137 GLN B N 1
ATOM 1577 C CA . GLN B 2 66 ? 2.291 8.995 -7.623 1.00 52.41 137 GLN B CA 1
ATOM 1578 C C . GLN B 2 66 ? 1.121 8.108 -7.217 1.00 49.18 137 GLN B C 1
ATOM 1579 O O . GLN B 2 66 ? 0.201 7.881 -8.010 1.00 53.14 137 GLN B O 1
ATOM 1593 N N . MET B 2 67 ? 1.133 7.599 -5.985 1.00 47.69 138 MET B N 1
ATOM 1594 C CA . MET B 2 67 ? 0.047 6.744 -5.523 1.00 50.18 138 MET B CA 1
ATOM 1595 C C . MET B 2 67 ? -1.191 7.532 -5.110 1.00 50.70 138 MET B C 1
ATOM 1596 O O . MET B 2 67 ? -2.259 6.929 -4.951 1.00 47.75 138 MET B O 1
ATOM 1610 N N . GLY B 2 68 ? -1.078 8.847 -4.923 1.00 50.31 139 GLY B N 1
ATOM 1611 C CA . GLY B 2 68 ? -2.251 9.690 -4.791 1.00 49.35 139 GLY B CA 1
ATOM 1612 C C . GLY B 2 68 ? -2.411 10.429 -3.477 1.00 50.91 139 GLY B C 1
ATOM 1613 O O . GLY B 2 68 ? -3.528 10.825 -3.133 1.00 51.30 139 GLY B O 1
ATOM 1617 N N . MET B 2 69 ? -1.326 10.633 -2.733 1.00 52.30 140 MET B N 1
ATOM 1618 C CA . MET B 2 69 ? -1.411 11.425 -1.512 1.00 52.95 140 MET B CA 1
ATOM 1619 C C . MET B 2 69 ? -1.540 12.902 -1.863 1.00 55.59 140 MET B C 1
ATOM 1620 O O . MET B 2 69 ? -0.766 13.432 -2.667 1.00 55.13 140 MET B O 1
ATOM 1634 N N . ASN B 2 70 ? -2.520 13.568 -1.256 1.00 56.35 141 ASN B N 1
ATOM 1635 C CA . ASN B 2 70 ? -2.882 14.931 -1.625 1.00 58.79 141 ASN B CA 1
ATOM 1636 C C . ASN B 2 70 ? -2.132 15.926 -0.748 1.00 58.13 141 ASN B C 1
ATOM 1637 O O . ASN B 2 70 ? -2.315 15.947 0.474 1.00 59.31 141 ASN B O 1
ATOM 1648 N N . ARG B 2 71 ? -1.297 16.757 -1.377 1.00 56.59 142 ARG B N 1
ATOM 1649 C CA . ARG B 2 71 ? -0.601 17.814 -0.649 1.00 59.73 142 ARG B CA 1
ATOM 1650 C C . ARG B 2 71 ? -1.550 18.934 -0.243 1.00 65.88 142 ARG B C 1
ATOM 1651 O O . ARG B 2 71 ? -1.306 19.620 0.756 1.00 65.13 142 ARG B O 1
ATOM 1672 N N . LYS B 2 72 ? -2.630 19.133 -1.004 1.00 68.27 143 LYS B N 1
ATOM 1673 C CA . LYS B 2 72 ? -3.541 20.244 -0.744 1.00 72.41 143 LYS B CA 1
ATOM 1674 C C . LYS B 2 72 ? -4.095 20.200 0.673 1.00 74.83 143 LYS B C 1
ATOM 1675 O O . LYS B 2 72 ? -4.447 21.245 1.234 1.00 76.77 143 LYS B O 1
ATOM 1694 N N . ALA B 2 73 ? -4.181 19.008 1.267 1.00 71.46 144 ALA B N 1
ATOM 1695 C CA . ALA B 2 73 ? -4.693 18.886 2.627 1.00 76.33 144 ALA B CA 1
ATOM 1696 C C . ALA B 2 73 ? -3.944 19.803 3.587 1.00 76.99 144 ALA B C 1
ATOM 1697 O O . ALA B 2 73 ? -4.557 20.464 4.434 1.00 80.03 144 ALA B O 1
ATOM 1704 N N . ILE B 2 74 ? -2.622 19.861 3.469 1.00 77.67 145 ILE B N 1
ATOM 1705 C CA . ILE B 2 74 ? -1.812 20.676 4.366 1.00 75.79 145 ILE B CA 1
ATOM 1706 C C . ILE B 2 74 ? -1.831 22.124 3.890 1.00 77.65 145 ILE B C 1
ATOM 1707 O O . ILE B 2 74 ? -1.581 23.047 4.666 1.00 81.33 145 ILE B O 1
ATOM 2224 N N . THR D 2 3 ? 18.408 16.695 34.487 1.00 61.29 74 THR G N 1
ATOM 2225 C CA . THR D 2 3 ? 19.828 16.519 34.774 1.00 62.01 74 THR G CA 1
ATOM 2226 C C . THR D 2 3 ? 20.231 15.050 34.632 1.00 62.38 74 THR G C 1
ATOM 2227 O O . THR D 2 3 ? 19.542 14.155 35.121 1.00 61.10 74 THR G O 1
ATOM 2237 N N . CYS D 2 4 ? 21.357 14.815 33.961 1.00 62.15 75 CYS G N 1
ATOM 2238 C CA . CYS D 2 4 ? 21.770 13.459 33.621 1.00 56.01 75 CYS G CA 1
ATOM 2239 C C . CYS D 2 4 ? 22.197 12.695 34.870 1.00 55.98 75 CYS G C 1
ATOM 2240 O O . CYS D 2 4 ? 23.005 13.183 35.666 1.00 60.15 75 CYS G O 1
ATOM 2247 N N . LEU D 2 5 ? 21.646 11.489 35.039 1.00 51.34 76 LEU G N 1
ATOM 2248 C CA . LEU D 2 5 ? 21.968 10.643 36.183 1.00 54.77 76 LEU G CA 1
ATOM 2249 C C . LEU D 2 5 ? 23.398 10.120 36.156 1.00 53.32 76 LEU G C 1
ATOM 2250 O O . LEU D 2 5 ? 23.863 9.593 37.172 1.00 54.18 76 LEU G O 1
ATOM 2266 N N . ILE D 2 6 ? 24.096 10.244 35.034 1.00 52.91 77 ILE G N 1
ATOM 2267 C CA . ILE D 2 6 ? 25.416 9.648 34.862 1.00 52.96 77 ILE G CA 1
ATOM 2268 C C . ILE D 2 6 ? 26.524 10.663 35.103 1.00 53.70 77 ILE G C 1
ATOM 2269 O O . ILE D 2 6 ? 27.484 10.384 35.820 1.00 56.49 77 ILE G O 1
ATOM 2285 N N . CYS D 2 7 ? 26.404 11.854 34.511 1.00 53.95 78 CYS G N 1
ATOM 2286 C CA . CYS D 2 7 ? 27.471 12.844 34.551 1.00 60.21 78 CYS G CA 1
ATOM 2287 C C . CYS D 2 7 ? 27.039 14.206 35.073 1.00 61.31 78 CYS G C 1
ATOM 2288 O O . CYS D 2 7 ? 27.898 15.081 35.230 1.00 62.20 78 CYS G O 1
ATOM 2295 N N . GLY D 2 8 ? 25.753 14.421 35.343 1.00 55.71 79 GLY G N 1
ATOM 2296 C CA . GLY D 2 8 ? 25.278 15.687 35.850 1.00 60.78 79 GLY G CA 1
ATOM 2297 C C . GLY D 2 8 ? 24.966 16.723 34.791 1.00 63.59 79 GLY G C 1
ATOM 2298 O O . GLY D 2 8 ? 24.295 17.716 35.095 1.00 65.43 79 GLY G O 1
ATOM 2302 N N . ASP D 2 9 ? 25.438 16.528 33.561 1.00 64.11 80 ASP G N 1
ATOM 2303 C CA . ASP D 2 9 ? 25.091 17.429 32.474 1.00 64.65 80 ASP G CA 1
ATOM 2304 C C . ASP D 2 9 ? 23.573 17.524 32.337 1.00 68.43 80 ASP G C 1
ATOM 2305 O O . ASP D 2 9 ? 22.824 16.669 32.818 1.00 63.54 80 ASP G O 1
ATOM 2314 N N . ARG D 2 10 ? 23.118 18.584 31.673 1.00 71.48 81 ARG G N 1
ATOM 2315 C CA . ARG D 2 10 ? 21.685 18.781 31.505 1.00 66.24 81 ARG G CA 1
ATOM 2316 C C . ARG D 2 10 ? 21.094 17.650 30.676 1.00 64.38 81 ARG G C 1
ATOM 2317 O O . ARG D 2 10 ? 21.582 17.339 29.585 1.00 64.41 81 ARG G O 1
ATOM 2338 N N . ALA D 2 11 ? 20.040 17.037 31.199 1.00 58.91 82 ALA G N 1
ATOM 2339 C CA . ALA D 2 11 ? 19.375 15.952 30.498 1.00 59.65 82 ALA G CA 1
ATOM 2340 C C . ALA D 2 11 ? 18.465 16.500 29.408 1.00 60.53 82 ALA G C 1
ATOM 2341 O O . ALA D 2 11 ? 17.882 17.580 29.536 1.00 63.28 82 ALA G O 1
ATOM 2348 N N . THR D 2 12 ? 18.353 15.739 28.322 1.00 59.48 83 THR G N 1
ATOM 2349 C CA . THR D 2 12 ? 17.465 16.074 27.220 1.00 58.66 83 THR G CA 1
ATOM 2350 C C . THR D 2 12 ? 16.211 15.212 27.194 1.00 56.46 83 THR G C 1
ATOM 2351 O O . THR D 2 12 ? 15.382 15.373 26.294 1.00 60.53 83 THR G O 1
ATOM 2362 N N . GLY D 2 13 ? 16.052 14.310 28.153 1.00 55.05 84 GLY G N 1
ATOM 2363 C CA . GLY D 2 13 ? 14.902 13.439 28.227 1.00 53.92 84 GLY G CA 1
ATOM 2364 C C . GLY D 2 13 ? 15.330 12.035 28.590 1.00 53.19 84 GLY G C 1
ATOM 2365 O O . GLY D 2 13 ? 16.474 11.788 28.968 1.00 46.19 84 GLY G O 1
ATOM 2369 N N . LEU D 2 14 ? 14.387 11.105 28.475 1.00 50.29 85 LEU G N 1
ATOM 2370 C CA . LEU D 2 14 ? 14.664 9.702 28.742 1.00 49.19 85 LEU G CA 1
ATOM 2371 C C . LEU D 2 14 ? 15.407 9.079 27.568 1.00 53.41 85 LEU G C 1
ATOM 2372 O O . LEU D 2 14 ? 15.080 9.327 26.403 1.00 46.85 85 LEU G O 1
ATOM 2388 N N . HIS D 2 15 ? 16.412 8.262 27.880 1.00 42.93 86 HIS G N 1
ATOM 2389 C CA . HIS D 2 15 ? 17.147 7.521 26.862 1.00 45.82 86 HIS G CA 1
ATOM 2390 C C . HIS D 2 15 ? 17.505 6.156 27.424 1.00 45.95 86 HIS G C 1
ATOM 2391 O O . HIS D 2 15 ? 18.244 6.061 28.409 1.00 50.07 86 HIS G O 1
ATOM 2405 N N . TYR D 2 16 ? 16.972 5.105 26.803 1.00 44.43 87 TYR G N 1
ATOM 2406 C CA . TYR D 2 16 ? 17.302 3.729 27.164 1.00 43.83 87 TYR G CA 1
ATOM 2407 C C . TYR D 2 16 ? 16.975 3.432 28.626 1.00 49.28 87 TYR G C 1
ATOM 2408 O O . TYR D 2 16 ? 17.616 2.587 29.257 1.00 50.34 87 TYR G O 1
ATOM 2426 N N . GLY D 2 17 ? 15.976 4.126 29.178 1.00 46.22 88 GLY G N 1
ATOM 2427 C CA . GLY D 2 17 ? 15.402 3.795 30.471 1.00 51.41 88 GLY G CA 1
ATOM 2428 C C . GLY D 2 17 ? 15.425 4.932 31.477 1.00 51.70 88 GLY G C 1
ATOM 2429 O O . GLY D 2 17 ? 14.511 5.037 32.301 1.00 55.62 88 GLY G O 1
ATOM 2433 N N . ILE D 2 18 ? 16.450 5.784 31.427 1.00 51.19 89 ILE G N 1
ATOM 2434 C CA . ILE D 2 18 ? 16.710 6.745 32.492 1.00 47.85 89 ILE G CA 1
ATOM 2435 C C . ILE D 2 18 ? 16.933 8.131 31.897 1.00 48.74 89 ILE G C 1
ATOM 2436 O O . ILE D 2 18 ? 17.163 8.295 30.698 1.00 52.80 89 ILE G O 1
ATOM 2452 N N . ILE D 2 19 ? 16.862 9.134 32.772 1.00 47.53 90 ILE G N 1
ATOM 2453 C CA . ILE D 2 19 ? 17.154 10.511 32.394 1.00 51.83 90 ILE G CA 1
ATOM 2454 C C . ILE D 2 19 ? 18.644 10.644 32.111 1.00 52.52 90 ILE G C 1
ATOM 2455 O O . ILE D 2 19 ? 19.484 10.246 32.930 1.00 50.99 90 ILE G O 1
ATOM 2471 N N . SER D 2 20 ? 18.983 11.211 30.955 1.00 53.46 91 SER G N 1
ATOM 2472 C CA . SER D 2 20 ? 20.380 11.324 30.557 1.00 53.25 91 SER G CA 1
ATOM 2473 C C . SER D 2 20 ? 20.518 12.406 29.495 1.00 51.02 91 SER G C 1
ATOM 2474 O O . SER D 2 20 ? 19.532 12.879 28.924 1.00 44.94 91 SER G O 1
ATOM 2482 N N . CYS D 2 21 ? 21.766 12.788 29.237 1.00 47.16 92 CYS G N 1
ATOM 2483 C CA . CYS D 2 21 ? 22.091 13.769 28.214 1.00 50.84 92 CYS G CA 1
ATOM 2484 C C . CYS D 2 21 ? 22.318 13.080 26.870 1.00 47.68 92 CYS G C 1
ATOM 2485 O O . CYS D 2 21 ? 22.370 11.853 26.769 1.00 44.45 92 CYS G O 1
ATOM 2492 N N . GLU D 2 22 ? 22.460 13.896 25.822 1.00 54.74 93 GLU G N 1
ATOM 2493 C CA . GLU D 2 22 ? 22.692 13.347 24.489 1.00 49.50 93 GLU G CA 1
ATOM 2494 C C . GLU D 2 22 ? 24.018 12.601 24.425 1.00 49.36 93 GLU G C 1
ATOM 2495 O O . GLU D 2 22 ? 24.136 11.590 23.723 1.00 52.33 93 GLU G O 1
ATOM 2507 N N . GLY D 2 23 ? 25.028 13.083 25.151 1.00 48.27 94 GLY G N 1
ATOM 2508 C CA . GLY D 2 23 ? 26.323 12.423 25.125 1.00 47.21 94 GLY G CA 1
ATOM 2509 C C . GLY D 2 23 ? 26.256 10.994 25.629 1.00 45.44 94 GLY G C 1
ATOM 2510 O O . GLY D 2 23 ? 26.677 10.059 24.944 1.00 41.95 94 GLY G O 1
ATOM 2514 N N . CYS D 2 24 ? 25.726 10.806 26.839 1.00 45.65 95 CYS G N 1
ATOM 2515 C CA . CYS D 2 24 ? 25.610 9.458 27.385 1.00 43.90 95 CYS G CA 1
ATOM 2516 C C . CYS D 2 24 ? 24.623 8.615 26.584 1.00 43.74 95 CYS G C 1
ATOM 2517 O O . CYS D 2 24 ? 24.791 7.395 26.485 1.00 44.99 95 CYS G O 1
ATOM 2524 N N . LYS D 2 25 ? 23.597 9.243 26.005 1.00 45.36 96 LYS G N 1
ATOM 2525 C CA . LYS D 2 25 ? 22.707 8.544 25.083 1.00 48.36 96 LYS G CA 1
ATOM 2526 C C . LYS D 2 25 ? 23.499 7.893 23.954 1.00 44.62 96 LYS G C 1
ATOM 2527 O O . LYS D 2 25 ? 23.424 6.679 23.738 1.00 44.05 96 LYS G O 1
ATOM 2546 N N . GLY D 2 26 ? 24.263 8.699 23.217 1.00 48.13 97 GLY G N 1
ATOM 2547 C CA . GLY D 2 26 ? 25.022 8.163 22.098 1.00 45.34 97 GLY G CA 1
ATOM 2548 C C . GLY D 2 26 ? 26.125 7.219 22.535 1.00 45.85 97 GLY G C 1
ATOM 2549 O O . GLY D 2 26 ? 26.392 6.214 21.870 1.00 43.56 97 GLY G O 1
ATOM 2553 N N . PHE D 2 27 ? 26.784 7.525 23.654 1.00 41.88 98 PHE G N 1
ATOM 2554 C CA . PHE D 2 27 ? 27.852 6.658 24.141 1.00 43.98 98 PHE G CA 1
ATOM 2555 C C . PHE D 2 27 ? 27.326 5.262 24.447 1.00 46.29 98 PHE G C 1
ATOM 2556 O O . PHE D 2 27 ? 27.939 4.257 24.069 1.00 42.78 98 PHE G O 1
ATOM 2573 N N . PHE D 2 28 ? 26.188 5.180 25.139 1.00 43.27 99 PHE G N 1
ATOM 2574 C CA . PHE D 2 28 ? 25.612 3.879 25.460 1.00 43.54 99 PHE G CA 1
ATOM 2575 C C . PHE D 2 28 ? 25.217 3.134 24.191 1.00 42.43 99 PHE G C 1
ATOM 2576 O O . PHE D 2 28 ? 25.505 1.941 24.041 1.00 42.76 99 PHE G O 1
ATOM 2593 N N . LYS D 2 29 ? 24.557 3.828 23.262 1.00 43.55 100 LYS G N 1
ATOM 2594 C CA . LYS D 2 29 ? 24.180 3.210 21.993 1.00 41.72 100 LYS G CA 1
ATOM 2595 C C . LYS D 2 29 ? 25.400 2.632 21.286 1.00 44.50 100 LYS G C 1
ATOM 2596 O O . LYS D 2 29 ? 25.394 1.470 20.863 1.00 45.86 100 LYS G O 1
ATOM 2615 N N . ARG D 2 30 ? 26.464 3.428 21.156 1.00 47.62 101 ARG G N 1
ATOM 2616 C CA . ARG D 2 30 ? 27.668 2.949 20.484 1.00 46.87 101 ARG G CA 1
ATOM 2617 C C . ARG D 2 30 ? 28.301 1.790 21.243 1.00 48.56 101 ARG G C 1
ATOM 2618 O O . ARG D 2 30 ? 28.780 0.827 20.633 1.00 47.49 101 ARG G O 1
ATOM 2639 N N . SER D 2 31 ? 28.316 1.865 22.576 1.00 46.85 102 SER G N 1
ATOM 2640 C CA . SER D 2 31 ? 28.969 0.829 23.369 1.00 48.15 102 SER G CA 1
ATOM 2641 C C . SER D 2 31 ? 28.274 -0.517 23.202 1.00 52.77 102 SER G C 1
ATOM 2642 O O . SER D 2 31 ? 28.935 -1.558 23.107 1.00 52.94 102 SER G O 1
ATOM 2650 N N . ILE D 2 32 ? 26.942 -0.517 23.161 1.00 50.21 103 ILE G N 1
ATOM 2651 C CA . ILE D 2 32 ? 26.193 -1.766 23.061 1.00 53.09 103 ILE G CA 1
ATOM 2652 C C . ILE D 2 32 ? 26.216 -2.296 21.632 1.00 57.42 103 ILE G C 1
ATOM 2653 O O . ILE D 2 32 ? 26.523 -3.470 21.395 1.00 61.05 103 ILE G O 1
ATOM 2669 N N . SER D 2 33 ? 25.894 -1.441 20.658 1.00 56.14 104 SER G N 1
ATOM 2670 C CA . SER D 2 33 ? 25.793 -1.898 19.275 1.00 54.90 104 SER G CA 1
ATOM 2671 C C . SER D 2 33 ? 27.125 -2.441 18.770 1.00 58.03 104 SER G C 1
ATOM 2672 O O . SER D 2 33 ? 27.163 -3.465 18.077 1.00 61.06 104 SER G O 1
ATOM 2680 N N . ASN D 2 34 ? 28.226 -1.773 19.103 1.00 58.36 105 ASN G N 1
ATOM 2681 C CA . ASN D 2 34 ? 29.549 -2.214 18.683 1.00 55.31 105 ASN G CA 1
ATOM 2682 C C . ASN D 2 34 ? 30.149 -3.259 19.614 1.00 59.24 105 ASN G C 1
ATOM 2683 O O . ASN D 2 34 ? 31.273 -3.710 19.371 1.00 58.80 105 ASN G O 1
ATOM 2694 N N . LYS D 2 35 ? 29.432 -3.654 20.665 1.00 63.25 106 LYS G N 1
ATOM 2695 C CA . LYS D 2 35 ? 29.885 -4.706 21.573 1.00 59.50 106 LYS G CA 1
ATOM 2696 C C . LYS D 2 35 ? 31.282 -4.396 22.102 1.00 60.91 106 LYS G C 1
ATOM 2697 O O . LYS D 2 35 ? 32.185 -5.236 22.095 1.00 62.18 106 LYS G O 1
ATOM 2716 N N . ARG D 2 36 ? 31.451 -3.164 22.574 1.00 59.85 107 ARG G N 1
ATOM 2717 C CA . ARG D 2 36 ? 32.747 -2.693 23.034 1.00 57.50 107 ARG G CA 1
ATOM 2718 C C . ARG D 2 36 ? 33.062 -3.237 24.419 1.00 55.60 107 ARG G C 1
ATOM 2719 O O . ARG D 2 36 ? 32.192 -3.299 25.294 1.00 54.45 107 ARG G O 1
ATOM 2740 N N . VAL D 2 37 ? 34.315 -3.636 24.611 1.00 62.72 108 VAL G N 1
ATOM 2741 C CA . VAL D 2 37 ? 34.849 -3.969 25.926 1.00 58.71 108 VAL G CA 1
ATOM 2742 C C . VAL D 2 37 ? 35.911 -2.931 26.255 1.00 56.52 108 VAL G C 1
ATOM 2743 O O . VAL D 2 37 ? 36.908 -2.799 25.535 1.00 57.46 108 VAL G O 1
ATOM 2756 N N . TYR D 2 38 ? 35.678 -2.168 27.315 1.00 52.00 109 TYR G N 1
ATOM 2757 C CA . TYR D 2 38 ? 36.631 -1.172 27.774 1.00 50.80 109 TYR G CA 1
ATOM 2758 C C . TYR D 2 38 ? 37.428 -1.721 28.949 1.00 55.03 109 TYR G C 1
ATOM 2759 O O . TYR D 2 38 ? 37.093 -2.751 29.540 1.00 54.30 109 TYR G O 1
ATOM 2777 N N . ARG D 2 39 ? 38.503 -1.014 29.282 1.00 54.62 110 ARG G N 1
ATOM 2778 C CA . ARG D 2 39 ? 39.325 -1.348 30.433 1.00 58.22 110 ARG G CA 1
ATOM 2779 C C . ARG D 2 39 ? 39.716 -0.063 31.143 1.00 56.82 110 ARG G C 1
ATOM 2780 O O . ARG D 2 39 ? 40.083 0.924 30.499 1.00 54.52 110 ARG G O 1
ATOM 2801 N N . CYS D 2 40 ? 39.627 -0.080 32.469 1.00 59.70 111 CYS G N 1
ATOM 2802 C CA . CYS D 2 40 ? 40.004 1.066 33.282 1.00 61.58 111 CYS G CA 1
ATOM 2803 C C . CYS D 2 40 ? 41.493 1.013 33.594 1.00 64.76 111 CYS G C 1
ATOM 2804 O O . CYS D 2 40 ? 42.042 -0.054 33.888 1.00 66.53 111 CYS G O 1
ATOM 2811 N N . SER D 2 41 ? 42.144 2.173 33.525 1.00 66.11 112 SER G N 1
ATOM 2812 C CA . SER D 2 41 ? 43.568 2.291 33.807 1.00 70.98 112 SER G CA 1
ATOM 2813 C C . SER D 2 41 ? 43.839 2.839 35.205 1.00 72.98 112 SER G C 1
ATOM 2814 O O . SER D 2 41 ? 44.940 3.336 35.466 1.00 76.57 112 SER G O 1
ATOM 2822 N N . ARG D 2 42 ? 42.858 2.762 36.106 1.00 70.92 113 ARG G N 1
ATOM 2823 C CA . ARG D 2 42 ? 43.024 3.266 37.464 1.00 72.01 113 ARG G CA 1
ATOM 2824 C C . ARG D 2 42 ? 42.356 2.328 38.467 1.00 73.47 113 ARG G C 1
ATOM 2825 O O . ARG D 2 42 ? 42.610 1.119 38.450 1.00 76.60 113 ARG G O 1
ATOM 2846 N N . ASP D 2 43 ? 41.499 2.865 39.340 1.00 69.69 114 ASP G N 1
ATOM 2847 C CA . ASP D 2 43 ? 40.900 2.094 40.424 1.00 72.83 114 ASP G CA 1
ATOM 2848 C C . ASP D 2 43 ? 39.419 1.810 40.192 1.00 70.17 114 ASP G C 1
ATOM 2849 O O . ASP D 2 43 ? 38.681 1.571 41.153 1.00 70.28 114 ASP G O 1
ATOM 2858 N N . LYS D 2 44 ? 38.972 1.825 38.936 1.00 65.52 115 LYS G N 1
ATOM 2859 C CA . LYS D 2 44 ? 37.574 1.547 38.603 1.00 63.67 115 LYS G CA 1
ATOM 2860 C C . LYS D 2 44 ? 36.630 2.438 39.407 1.00 62.15 115 LYS G C 1
ATOM 2861 O O . LYS D 2 44 ? 35.567 2.008 39.860 1.00 63.51 115 LYS G O 1
ATOM 2880 N N . ASN D 2 45 ? 37.022 3.704 39.578 1.00 61.39 116 ASN G N 1
ATOM 2881 C CA . ASN D 2 45 ? 36.240 4.639 40.378 1.00 64.39 116 ASN G CA 1
ATOM 2882 C C . ASN D 2 45 ? 36.318 6.056 39.820 1.00 63.44 116 ASN G C 1
ATOM 2883 O O . ASN D 2 45 ? 36.101 7.019 40.565 1.00 66.17 116 ASN G O 1
ATOM 2894 N N . CYS D 2 46 ? 36.625 6.205 38.535 1.00 62.37 117 CYS G N 1
ATOM 2895 C CA . CYS D 2 46 ? 36.730 7.529 37.939 1.00 62.85 117 CYS G CA 1
ATOM 2896 C C . CYS D 2 46 ? 35.410 8.280 38.072 1.00 63.24 117 CYS G C 1
ATOM 2897 O O . CYS D 2 46 ? 34.330 7.714 37.881 1.00 66.37 117 CYS G O 1
ATOM 2904 N N . VAL D 2 47 ? 35.504 9.565 38.406 1.00 60.61 118 VAL G N 1
ATOM 2905 C CA . VAL D 2 47 ? 34.321 10.397 38.599 1.00 63.95 118 VAL G CA 1
ATOM 2906 C C . VAL D 2 47 ? 33.747 10.788 37.244 1.00 68.85 118 VAL G C 1
ATOM 2907 O O . VAL D 2 47 ? 34.477 11.003 36.269 1.00 68.26 118 VAL G O 1
ATOM 2920 N N . MET D 2 48 ? 32.422 10.886 37.184 1.00 67.50 119 MET G N 1
ATOM 2921 C CA . MET D 2 48 ? 31.707 11.224 35.960 1.00 64.04 119 MET G CA 1
ATOM 2922 C C . MET D 2 48 ? 31.171 12.645 36.069 1.00 65.39 119 MET G C 1
ATOM 2923 O O . MET D 2 48 ? 30.343 12.936 36.939 1.00 65.15 119 MET G O 1
ATOM 2937 N N . SER D 2 49 ? 31.654 13.522 35.193 1.00 67.81 120 SER G N 1
ATOM 2938 C CA . SER D 2 49 ? 31.139 14.875 35.046 1.00 68.69 120 SER G CA 1
ATOM 2939 C C . SER D 2 49 ? 31.179 15.216 33.562 1.00 70.93 120 SER G C 1
ATOM 2940 O O . SER D 2 49 ? 31.667 14.429 32.745 1.00 67.05 120 SER G O 1
ATOM 2948 N N . ARG D 2 50 ? 30.663 16.392 33.198 1.00 72.22 121 ARG G N 1
ATOM 2949 C CA . ARG D 2 50 ? 30.673 16.772 31.789 1.00 75.63 121 ARG G CA 1
ATOM 2950 C C . ARG D 2 50 ? 32.093 16.761 31.235 1.00 77.95 121 ARG G C 1
ATOM 2951 O O . ARG D 2 50 ? 32.412 16.003 30.312 1.00 75.62 121 ARG G O 1
ATOM 2972 N N . LYS D 2 51 ? 32.962 17.605 31.789 1.00 83.75 122 LYS G N 1
ATOM 2973 C CA . LYS D 2 51 ? 34.317 17.771 31.279 1.00 83.39 122 LYS G CA 1
ATOM 2974 C C . LYS D 2 51 ? 35.268 16.661 31.726 1.00 82.36 122 LYS G C 1
ATOM 2975 O O . LYS D 2 51 ? 36.484 16.815 31.573 1.00 86.27 122 LYS G O 1
ATOM 2994 N N . GLN D 2 52 ? 34.751 15.552 32.261 1.00 78.83 123 GLN G N 1
ATOM 2995 C CA . GLN D 2 52 ? 35.588 14.435 32.679 1.00 79.38 123 GLN G CA 1
ATOM 2996 C C . GLN D 2 52 ? 35.068 13.073 32.244 1.00 70.54 123 GLN G C 1
ATOM 2997 O O . GLN D 2 52 ? 35.828 12.100 32.307 1.00 62.89 123 GLN G O 1
ATOM 3011 N N . ARG D 2 53 ? 33.813 12.968 31.801 1.00 67.03 124 ARG G N 1
ATOM 3012 C CA . ARG D 2 53 ? 33.245 11.663 31.475 1.00 60.02 124 ARG G CA 1
ATOM 3013 C C . ARG D 2 53 ? 34.027 10.961 30.373 1.00 56.70 124 ARG G C 1
ATOM 3014 O O . ARG D 2 53 ? 34.040 9.727 30.312 1.00 55.47 124 ARG G O 1
ATOM 3035 N N . ASN D 2 54 ? 34.682 11.719 29.497 1.00 55.23 125 ASN G N 1
ATOM 3036 C CA . ASN D 2 54 ? 35.417 11.141 28.380 1.00 58.17 125 ASN G CA 1
ATOM 3037 C C . ASN D 2 54 ? 36.823 10.689 28.758 1.00 63.89 125 ASN G C 1
ATOM 3038 O O . ASN D 2 54 ? 37.610 10.359 27.864 1.00 66.48 125 ASN G O 1
ATOM 3049 N N . ARG D 2 55 ? 37.157 10.656 30.048 1.00 64.89 126 ARG G N 1
ATOM 3050 C CA . ARG D 2 55 ? 38.478 10.222 30.483 1.00 68.52 126 ARG G CA 1
ATOM 3051 C C . ARG D 2 55 ? 38.543 8.735 30.801 1.00 69.04 126 ARG G C 1
ATOM 3052 O O . ARG D 2 55 ? 39.647 8.191 30.918 1.00 66.91 126 ARG G O 1
ATOM 3073 N N . CYS D 2 56 ? 37.400 8.067 30.947 1.00 64.29 127 CYS G N 1
ATOM 3074 C CA . CYS D 2 56 ? 37.387 6.624 31.174 1.00 57.95 127 CYS G CA 1
ATOM 3075 C C . CYS D 2 56 ? 36.105 6.055 30.585 1.00 53.26 127 CYS G C 1
ATOM 3076 O O . CYS D 2 56 ? 35.026 6.227 31.160 1.00 52.93 127 CYS G O 1
ATOM 3083 N N . GLN D 2 57 ? 36.228 5.372 29.446 1.00 50.58 128 GLN G N 1
ATOM 3084 C CA . GLN D 2 57 ? 35.073 4.716 28.847 1.00 53.12 128 GLN G CA 1
ATOM 3085 C C . GLN D 2 57 ? 34.550 3.588 29.728 1.00 52.25 128 GLN G C 1
ATOM 3086 O O . GLN D 2 57 ? 33.340 3.334 29.752 1.00 45.89 128 GLN G O 1
ATOM 3100 N N . TYR D 2 58 ? 35.435 2.908 30.460 1.00 46.61 129 TYR G N 1
ATOM 3101 C CA . TYR D 2 58 ? 35.002 1.795 31.299 1.00 49.84 129 TYR G CA 1
ATOM 3102 C C . TYR D 2 58 ? 34.045 2.266 32.385 1.00 46.80 129 TYR G C 1
ATOM 3103 O O . TYR D 2 58 ? 32.938 1.735 32.529 1.00 48.95 129 TYR G O 1
ATOM 3121 N N . CYS D 2 59 ? 34.460 3.263 33.170 1.00 44.76 130 CYS G N 1
ATOM 3122 C CA . CYS D 2 59 ? 33.625 3.730 34.271 1.00 49.73 130 CYS G CA 1
ATOM 3123 C C . CYS D 2 59 ? 32.357 4.408 33.770 1.00 45.75 130 CYS G C 1
ATOM 3124 O O . CYS D 2 59 ? 31.322 4.355 34.445 1.00 42.29 130 CYS G O 1
ATOM 3131 N N . ARG D 2 60 ? 32.409 5.047 32.600 1.00 46.16 131 ARG G N 1
ATOM 3132 C CA . ARG D 2 60 ? 31.203 5.648 32.041 1.00 45.78 131 ARG G CA 1
ATOM 3133 C C . ARG D 2 60 ? 30.176 4.576 31.699 1.00 41.60 131 ARG G C 1
ATOM 3134 O O . ARG D 2 60 ? 28.993 4.703 32.031 1.00 48.01 131 ARG G O 1
ATOM 3155 N N . LEU D 2 61 ? 30.616 3.503 31.038 1.00 45.12 132 LEU G N 1
ATOM 3156 C CA . LEU D 2 61 ? 29.697 2.428 30.680 1.00 43.78 132 LEU G CA 1
ATOM 3157 C C . LEU D 2 61 ? 29.192 1.701 31.919 1.00 47.46 132 LEU G C 1
ATOM 3158 O O . LEU D 2 61 ? 28.004 1.369 32.010 1.00 42.86 132 LEU G O 1
ATOM 3174 N N . LEU D 2 62 ? 30.079 1.435 32.881 1.00 47.83 133 LEU G N 1
ATOM 3175 C CA . LEU D 2 62 ? 29.649 0.818 34.130 1.00 45.69 133 LEU G CA 1
ATOM 3176 C C . LEU D 2 62 ? 28.638 1.700 34.850 1.00 43.33 133 LEU G C 1
ATOM 3177 O O . LEU D 2 62 ? 27.670 1.200 35.435 1.00 47.00 133 LEU G O 1
ATOM 3193 N N . LYS D 2 63 ? 28.845 3.018 34.814 1.00 42.33 134 LYS G N 1
ATOM 3194 C CA . LYS D 2 63 ? 27.892 3.938 35.425 1.00 46.13 134 LYS G CA 1
ATOM 3195 C C . LYS D 2 63 ? 26.562 3.921 34.680 1.00 47.52 134 LYS G C 1
ATOM 3196 O O . LYS D 2 63 ? 25.496 4.013 35.301 1.00 40.56 134 LYS G O 1
ATOM 3215 N N . CYS D 2 64 ? 26.603 3.807 33.350 1.00 45.03 135 CYS G N 1
ATOM 3216 C CA . CYS D 2 64 ? 25.371 3.691 32.576 1.00 45.82 135 CYS G CA 1
ATOM 3217 C C . CYS D 2 64 ? 24.537 2.512 33.056 1.00 45.26 135 CYS G C 1
ATOM 3218 O O . CYS D 2 64 ? 23.341 2.653 33.339 1.00 44.45 135 CYS G O 1
ATOM 3226 N N . LEU D 2 65 ? 25.156 1.334 33.151 1.00 43.97 136 LEU G N 1
ATOM 3227 C CA . LEU D 2 65 ? 24.420 0.136 33.535 1.00 45.95 136 LEU G CA 1
ATOM 3228 C C . LEU D 2 65 ? 2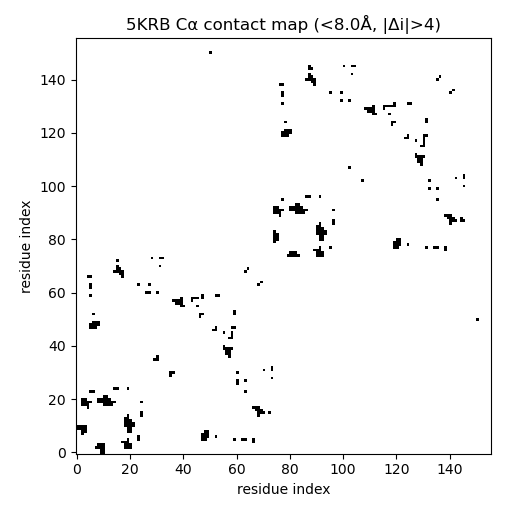3.958 0.208 34.986 1.00 48.51 136 LEU G C 1
ATOM 3229 O O . LEU D 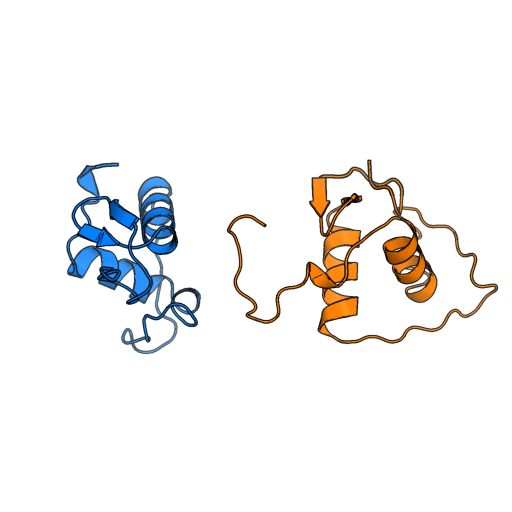2 65 ? 22.847 -0.228 35.310 1.00 43.37 136 LEU G O 1
ATOM 3245 N N . GLN D 2 66 ? 24.791 0.752 35.875 1.00 52.04 137 GLN G N 1
ATOM 3246 C CA . GLN D 2 66 ? 24.398 0.868 37.277 1.00 47.92 137 GLN G CA 1
ATOM 3247 C C . GLN D 2 66 ? 23.132 1.701 37.422 1.00 47.83 137 GLN G C 1
ATOM 3248 O O . GLN D 2 66 ? 22.202 1.322 38.143 1.00 41.60 137 GLN G O 1
ATOM 3262 N N . MET D 2 67 ? 23.082 2.852 36.749 1.00 46.19 138 MET G N 1
ATOM 3263 C CA . MET D 2 67 ? 21.957 3.764 36.908 1.00 47.61 138 MET G CA 1
ATOM 3264 C C . MET D 2 67 ? 20.692 3.268 36.220 1.00 44.09 138 MET G C 1
ATOM 3265 O O . MET D 2 67 ? 19.636 3.885 36.396 1.00 44.96 138 MET G O 1
ATOM 3279 N N . GLY D 2 68 ? 20.767 2.192 35.451 1.00 46.74 139 GLY G N 1
ATOM 3280 C CA . GLY D 2 68 ? 19.596 1.554 34.897 1.00 46.31 139 GLY G CA 1
ATOM 3281 C C . GLY D 2 68 ? 19.403 1.656 33.391 1.00 50.86 139 GLY G C 1
ATOM 3282 O O . GLY D 2 68 ? 18.287 1.405 32.917 1.00 46.18 139 GLY G O 1
ATOM 3286 N N . MET D 2 69 ? 20.436 2.011 32.630 1.00 47.41 140 MET G N 1
ATOM 3287 C CA . MET D 2 69 ? 20.309 2.004 31.179 1.00 46.04 140 MET G CA 1
ATOM 3288 C C . MET D 2 69 ? 20.153 0.570 30.688 1.00 49.42 140 MET G C 1
ATOM 3289 O O . MET D 2 69 ? 20.931 -0.315 31.057 1.00 46.65 140 MET G O 1
ATOM 3303 N N . ASN D 2 70 ? 19.141 0.344 29.856 1.00 49.23 141 ASN G N 1
ATOM 3304 C CA . ASN D 2 70 ? 18.701 -0.999 29.499 1.00 55.10 141 ASN G CA 1
ATOM 3305 C C . ASN D 2 70 ? 19.323 -1.415 28.172 1.00 57.23 141 ASN G C 1
ATOM 3306 O O . ASN D 2 70 ? 19.147 -0.732 27.156 1.00 56.00 141 ASN G O 1
ATOM 3317 N N . ARG D 2 71 ? 20.037 -2.544 28.184 1.00 57.10 142 ARG G N 1
ATOM 3318 C CA . ARG D 2 71 ? 20.624 -3.069 26.956 1.00 58.80 142 ARG G CA 1
ATOM 3319 C C . ARG D 2 71 ? 19.551 -3.512 25.970 1.00 61.42 142 ARG G C 1
ATOM 3320 O O . ARG D 2 71 ? 19.734 -3.379 24.754 1.00 58.33 142 ARG G O 1
ATOM 3341 N N . LYS D 2 72 ? 18.432 -4.039 26.472 1.00 60.59 143 LYS G N 1
ATOM 3342 C CA . LYS D 2 72 ? 17.338 -4.481 25.616 1.00 63.81 143 LYS G CA 1
ATOM 3343 C C . LYS D 2 72 ? 16.680 -3.339 24.853 1.00 60.44 143 LYS G C 1
ATOM 3344 O O . LYS D 2 72 ? 15.895 -3.607 23.937 1.00 60.37 143 LYS G O 1
ATOM 3363 N N . ALA D 2 73 ? 16.972 -2.083 25.199 1.00 58.74 144 ALA G N 1
ATOM 3364 C CA . ALA D 2 73 ? 16.342 -0.957 24.523 1.00 56.02 144 ALA G CA 1
ATOM 3365 C C . ALA D 2 73 ? 16.968 -0.665 23.166 1.00 54.35 144 ALA G C 1
ATOM 3366 O O . ALA D 2 73 ? 16.359 0.045 22.359 1.00 56.94 144 ALA G O 1
ATOM 3373 N N . ILE D 2 74 ? 18.162 -1.184 22.897 1.00 52.60 145 ILE G N 1
ATOM 3374 C CA . ILE D 2 74 ? 18.725 -1.132 21.553 1.00 55.22 145 ILE G CA 1
ATOM 3375 C C . ILE D 2 74 ? 18.037 -2.198 20.713 1.00 55.91 145 ILE G C 1
ATOM 3376 O O . ILE D 2 74 ? 18.009 -3.378 21.083 1.00 58.97 145 ILE G O 1
ATOM 3392 N N . ARG D 2 75 ? 17.476 -1.785 19.582 1.00 53.45 146 ARG G N 1
ATOM 3393 C CA . ARG D 2 75 ? 16.609 -2.645 18.791 1.00 54.71 146 ARG G CA 1
ATOM 3394 C C . ARG D 2 75 ? 17.417 -3.490 17.816 1.00 61.33 146 ARG G C 1
ATOM 3395 O O . ARG D 2 75 ? 18.343 -2.998 17.164 1.00 62.51 146 ARG G O 1
ATOM 3416 N N . GLU D 2 76 ? 17.055 -4.772 17.721 1.00 67.16 147 GLU G N 1
ATOM 3417 C CA . GLU D 2 76 ? 17.743 -5.673 16.801 1.00 69.28 147 GLU G CA 1
ATOM 3418 C C . GLU D 2 76 ? 17.352 -5.394 15.355 1.00 66.35 147 GLU G C 1
ATOM 3419 O O . GLU D 2 76 ? 18.198 -5.460 14.456 1.00 68.49 147 GLU G O 1
ATOM 3431 N N . ASP D 2 77 ? 16.077 -5.085 15.107 1.00 65.99 148 ASP G N 1
ATOM 3432 C CA . ASP D 2 77 ? 15.650 -4.742 13.755 1.00 63.73 148 ASP G CA 1
ATOM 3433 C C . ASP D 2 77 ? 16.178 -3.387 13.304 1.00 63.00 148 ASP G C 1
ATOM 3434 O O . ASP D 2 77 ? 16.107 -3.080 12.110 1.00 61.88 148 ASP G O 1
ATOM 3443 N N . GLY D 2 78 ? 16.697 -2.575 14.224 1.00 62.12 149 GLY G N 1
ATOM 3444 C CA . GLY D 2 78 ? 17.292 -1.303 13.872 1.00 55.36 149 GLY G CA 1
ATOM 3445 C C . GLY D 2 78 ? 16.325 -0.246 13.393 1.00 53.11 149 GLY G C 1
ATOM 3446 O O . GLY D 2 78 ? 16.765 0.765 12.840 1.00 52.58 149 GLY G O 1
ATOM 3450 N N . MET D 2 79 ? 15.021 -0.437 13.593 1.00 53.80 150 MET G N 1
ATOM 3451 C CA . MET D 2 79 ? 14.053 0.538 13.109 1.00 51.94 150 MET G CA 1
ATOM 3452 C C . MET D 2 79 ? 13.974 1.725 14.070 1.00 51.67 150 MET G C 1
ATOM 3453 O O . MET D 2 79 ? 14.008 1.538 15.289 1.00 47.13 150 MET G O 1
ATOM 3467 N N . PRO D 2 80 ? 13.879 2.948 13.556 1.00 49.68 151 PRO G N 1
ATOM 3468 C CA . PRO D 2 80 ? 13.751 4.119 14.425 1.00 44.28 151 PRO G CA 1
ATOM 3469 C C . PRO D 2 80 ? 12.299 4.409 14.799 1.00 45.34 151 PRO G C 1
ATOM 3470 O O . PRO D 2 80 ? 11.359 3.794 14.293 1.00 41.23 151 PRO G O 1
ATOM 3481 N N . GLY D 2 81 ? 12.140 5.369 15.708 1.00 40.13 152 GLY G N 1
ATOM 3482 C CA . GLY D 2 81 ? 10.831 5.898 16.034 1.00 48.43 152 GLY G CA 1
ATOM 3483 C C . GLY D 2 81 ? 9.920 4.904 16.740 1.00 44.03 152 GLY G C 1
ATOM 3484 O O . GLY D 2 81 ? 10.331 3.851 17.232 1.00 40.47 152 GLY G O 1
ATOM 3488 N N . GLY D 2 82 ? 8.644 5.278 16.783 1.00 46.17 153 GLY G N 1
ATOM 3489 C CA . GLY D 2 82 ? 7.630 4.468 17.424 1.00 49.53 153 GLY G CA 1
ATOM 3490 C C . GLY D 2 82 ? 7.609 4.646 18.931 1.00 50.19 153 GLY G C 1
ATOM 3491 O O . GLY D 2 82 ? 8.185 5.581 19.497 1.00 50.73 153 GLY G O 1
ATOM 3495 N N . ARG D 2 83 ? 6.917 3.715 19.589 1.00 52.70 154 ARG G N 1
ATOM 3496 C CA . ARG D 2 83 ? 6.809 3.689 21.042 1.00 54.28 154 ARG G CA 1
ATOM 3497 C C . ARG D 2 83 ? 7.145 2.300 21.560 1.00 56.77 154 ARG G C 1
ATOM 3498 O O . ARG D 2 83 ? 6.821 1.293 20.922 1.00 59.52 154 ARG G O 1
ATOM 3519 N N . ASN D 2 84 ? 7.788 2.254 22.722 1.00 56.08 155 ASN G N 1
ATOM 3520 C CA . ASN D 2 84 ? 8.104 0.991 23.376 1.00 54.85 155 ASN G CA 1
ATOM 3521 C C . ASN D 2 84 ? 6.989 0.598 24.341 1.00 55.67 155 ASN G C 1
ATOM 3522 O O . ASN D 2 84 ? 6.163 -0.260 24.032 1.00 59.75 155 ASN G O 1
#

CATH classification: 3.30.50.10

Foldseek 3Di:
DAAAQQARHDFDDDAQHGTHHPVLNVLQVVCLVVVDDFDAPDDLDFHRHPVCNVVGSNNSNVSCVVVPRHSVVD/DAQQAPPDFPDDAQHDTHHPVLNVLQLCCLVVVDDFDDPDDLDFHHHDVGPVVGSSNSNVSCVVVPRHSPVCDPVNDDDDDD

InterPro domains:
  IPR000536 Nuclear hormone receptor, ligand-binding domain [PF00104] (302-468)
  IPR000536 Nuclear hormone receptor, ligand-binding domain [PS51843] (264-495)
  IPR000536 Nuclear hormone receptor, ligand-binding domain [SM00430] (304-466)
  IPR001628 Zinc finger, nuclear hormone receptor-type [PF00105] (74-142)
  IPR001628 Zinc finger, nuclear hormone receptor-type [PR00047] (75-91)
  IPR001628 Zinc finger, nuclear hormone receptor-type [PR00047] (91-106)
  IPR001628 Zinc finger, nuclear hormone receptor-type [PR00047] (124-132)
  IPR001628 Zinc finger, nuclear hormone receptor-type [PR00047] (132-140)
  IPR001628 Zinc finger, nuclear hormone r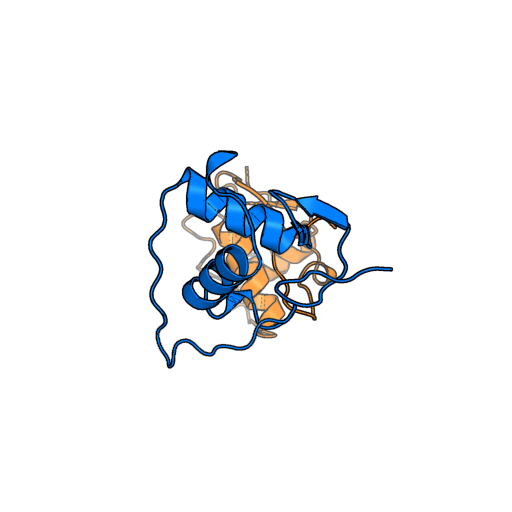eceptor-type [PS00031] (75-101)
  IPR001628 Zinc finger, nuclear hormone rece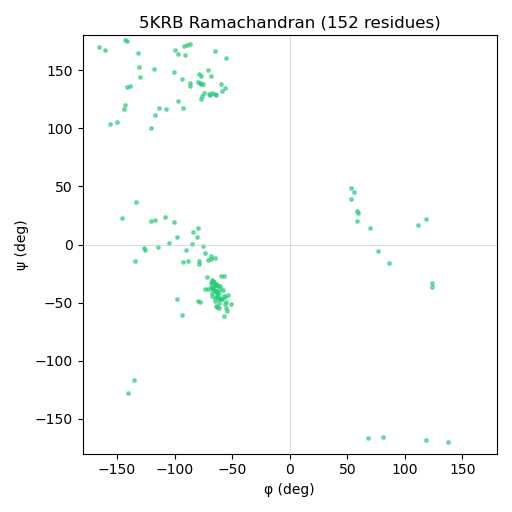ptor-type [PS51030] (72-147)
  IPR001628 Zinc finger, nuclear hormone receptor-type [SM00399] (72-143)
  IPR001723 Nuclear hormone receptor [PR00398] (136-146)
  IPR001723 Nuclear hormone receptor [PR00398] (305-326)
  IPR001723 Nuclear hormone receptor [PR00398] (326-342)
  IPR001723 Nuclear hormone receptor [PR00398] (397-412)
  IPR001723 Nuclear hormone receptor [PR00398] (454-471)
  IPR013088 Zinc finger, NHR/GATA-type [G3DSA:3.30.50.10] (65-173)
  IPR035500 Nuclear hormone receptor-like domain superfamily [G3DSA:1.10.565.10] (260-491)
  IPR035500 Nuclear hormone receptor-like domain superfamily [SSF48508] (145-481)
  IPR050200 Nuclear hormone receptor family NR3 subfamily [PTHR48092] (60-486)

B-factor: mean 61.92, std 15.3, range [36.75, 163.51]